Protein AF-A0A926H4G7-F1 (afdb_monomer_lite)

Foldseek 3Di:
DDDDPDPPPPPQDQAAPVLLVVLCVVLVWDKDWDDDPPGPKIKMATAQDPDFDFALDPVVPDADWDWDADPPQVSSRGITTGHRCWMWIQDPVRRTDIPRNDDDPSVVSSVVSSVVSSPDDDDPDDDDPDPDPDDDVCPVVVVVVVVVVVVVCCVVVVDPDDD

Sequence (163 aa):
MQSDYAFSSTLVTHYTFQHLWQAARESGCPVALWRLPNRTEKHLIVHFDDSLMEVEADLEELPAGFAISPFINPELAKTLFLRADAHFVLGETGAIEPDILVSNETADRFRRILDAVVTRPEIPAQPLPYPTEQPNPDAQQRYQSAVAEAVTRMKQGEFRKVV

Secondary structure (DSSP, 8-state):
-------------PPPHHHHHHHHHHHT--EEEEE-TT---EEEEE--SSSPEEE---TTTS-SEEEE--SS-GGGTTEEEEE-SEEEEE-TT-----EE---SHHHHHHHHHHHHHHHS--PPPPPPPPPPP---TTHHHHHHHHHHHHHHHHHTTS-S---

Structure (mmCIF, N/CA/C/O backbone):
data_AF-A0A926H4G7-F1
#
_entry.id   AF-A0A926H4G7-F1
#
loop_
_atom_site.group_PDB
_atom_site.id
_atom_site.type_symbol
_atom_site.label_atom_id
_atom_site.label_alt_id
_atom_site.label_comp_id
_atom_site.label_asym_id
_atom_site.label_entity_id
_atom_site.label_seq_id
_atom_site.pdbx_PDB_ins_code
_atom_site.Cartn_x
_atom_site.Cartn_y
_atom_site.Cartn_z
_atom_site.occupancy
_atom_site.B_iso_or_equiv
_atom_site.auth_seq_id
_atom_site.auth_comp_id
_atom_site.auth_asym_id
_atom_site.auth_atom_id
_atom_site.pdbx_PDB_model_num
ATOM 1 N N . MET A 1 1 ? 48.186 -18.324 -32.802 1.00 39.28 1 MET A N 1
ATOM 2 C CA . MET A 1 1 ? 46.976 -17.619 -33.264 1.00 39.28 1 MET A CA 1
ATOM 3 C C . MET A 1 1 ? 45.954 -17.764 -32.143 1.00 39.28 1 MET A C 1
ATOM 5 O O . MET A 1 1 ? 45.242 -18.755 -32.094 1.00 39.28 1 MET A O 1
ATOM 9 N N . GLN A 1 2 ? 46.058 -16.899 -31.131 1.00 34.44 2 GLN A N 1
ATOM 10 C CA . GLN A 1 2 ? 45.172 -16.894 -29.965 1.00 34.44 2 GLN A CA 1
ATOM 11 C C . GLN A 1 2 ? 43.949 -16.059 -30.330 1.00 34.44 2 GLN A C 1
ATOM 13 O O . GLN A 1 2 ? 44.089 -14.939 -30.810 1.00 34.44 2 GLN A O 1
ATOM 18 N N . SER A 1 3 ? 42.776 -16.662 -30.196 1.00 39.75 3 SER A N 1
ATOM 19 C CA . SER A 1 3 ? 41.491 -16.028 -30.455 1.00 39.75 3 SER A CA 1
ATOM 20 C C . SER A 1 3 ? 41.128 -15.158 -29.257 1.00 39.75 3 SER A C 1
ATOM 22 O O . SER A 1 3 ? 40.842 -15.682 -28.181 1.00 39.75 3 SER A O 1
ATOM 24 N N . ASP A 1 4 ? 41.156 -13.842 -29.454 1.00 40.38 4 ASP A N 1
ATOM 25 C CA . ASP A 1 4 ? 40.631 -12.860 -28.511 1.00 40.38 4 ASP A CA 1
ATOM 26 C C . ASP A 1 4 ? 39.115 -13.054 -28.373 1.00 40.38 4 ASP A C 1
ATOM 28 O O . ASP A 1 4 ? 38.328 -12.677 -29.243 1.00 40.38 4 ASP A O 1
ATOM 32 N N . TYR A 1 5 ? 38.698 -13.681 -27.274 1.00 41.84 5 TYR A N 1
ATOM 33 C CA . TYR A 1 5 ? 37.310 -13.662 -26.829 1.00 41.84 5 TYR A CA 1
ATOM 34 C C . TYR A 1 5 ? 37.018 -12.273 -26.253 1.00 41.84 5 TYR A C 1
ATOM 36 O O . TYR A 1 5 ? 37.358 -11.969 -25.110 1.00 41.84 5 TYR A O 1
ATOM 44 N N . ALA A 1 6 ? 36.391 -11.418 -27.059 1.00 39.53 6 ALA A N 1
ATOM 45 C CA . ALA A 1 6 ? 35.818 -10.168 -26.588 1.00 39.53 6 ALA A CA 1
ATOM 46 C C . ALA A 1 6 ? 34.651 -10.481 -25.637 1.00 39.53 6 ALA A C 1
ATOM 48 O O . ALA A 1 6 ? 33.588 -10.934 -26.064 1.00 39.53 6 ALA A O 1
ATOM 49 N N . PHE A 1 7 ? 34.845 -10.238 -24.340 1.00 38.50 7 PHE A N 1
ATOM 50 C CA . PHE A 1 7 ? 33.738 -10.105 -23.400 1.00 38.50 7 PHE A CA 1
ATOM 51 C C . PHE A 1 7 ? 32.895 -8.904 -23.842 1.00 38.50 7 PHE A C 1
ATOM 53 O O . PHE A 1 7 ? 33.284 -7.752 -23.656 1.00 38.50 7 PHE A O 1
ATOM 60 N N . SER A 1 8 ? 31.746 -9.176 -24.458 1.00 35.28 8 SER A N 1
ATOM 61 C CA . SER A 1 8 ? 30.707 -8.174 -24.667 1.00 35.28 8 SER A CA 1
ATOM 62 C C . SER A 1 8 ? 30.175 -7.776 -23.294 1.00 35.28 8 SER A C 1
ATOM 64 O O . SER A 1 8 ? 29.348 -8.477 -22.718 1.00 35.28 8 SER A O 1
ATOM 66 N N . SER A 1 9 ? 30.687 -6.674 -22.748 1.00 35.84 9 SER A N 1
ATOM 67 C CA . SER A 1 9 ? 30.101 -6.010 -21.588 1.00 35.84 9 SER A CA 1
ATOM 68 C C . SER A 1 9 ? 28.712 -5.516 -21.989 1.00 35.84 9 SER A C 1
ATOM 70 O O . SER A 1 9 ? 28.568 -4.466 -22.616 1.00 35.84 9 SER A O 1
ATOM 72 N N . THR A 1 10 ? 27.678 -6.303 -21.699 1.00 40.09 10 THR A N 1
ATOM 73 C CA . THR A 1 10 ? 26.313 -5.787 -21.606 1.00 40.09 10 THR A CA 1
ATOM 74 C C . THR A 1 10 ? 26.334 -4.718 -20.526 1.00 40.09 10 THR A C 1
ATOM 76 O O . THR A 1 10 ? 26.468 -5.032 -19.345 1.00 40.09 10 THR A O 1
ATOM 79 N N . LEU A 1 11 ? 26.273 -3.452 -20.940 1.00 45.88 11 LEU A N 1
ATOM 80 C CA . LEU A 1 11 ? 26.104 -2.321 -20.040 1.00 45.88 11 LEU A CA 1
ATOM 81 C C . LEU A 1 11 ? 24.794 -2.538 -19.277 1.00 45.88 11 LEU A C 1
ATOM 83 O O . LEU A 1 11 ? 23.712 -2.328 -19.820 1.00 45.88 11 LEU A O 1
ATOM 87 N N . VAL A 1 12 ? 24.889 -3.018 -18.039 1.00 54.75 12 VAL A N 1
ATOM 88 C CA . VAL A 1 12 ? 23.745 -3.077 -17.131 1.00 54.75 12 VAL A CA 1
ATOM 89 C C . VAL A 1 12 ? 23.422 -1.631 -16.774 1.00 54.75 12 VAL A C 1
ATOM 91 O O . VAL A 1 1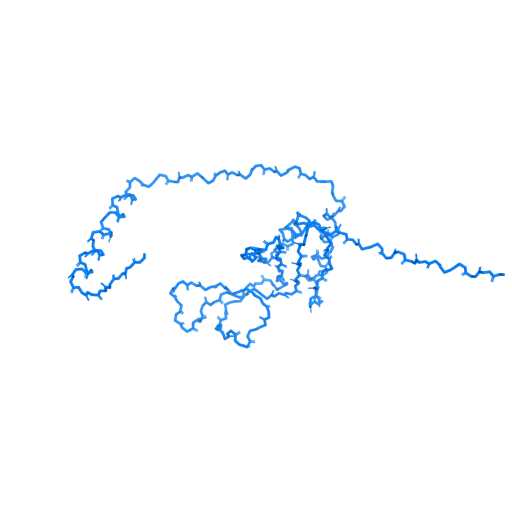2 ? 24.223 -0.947 -16.136 1.00 54.75 12 VAL A O 1
ATOM 94 N N . THR A 1 13 ? 22.285 -1.121 -17.244 1.00 63.09 13 THR A N 1
ATOM 95 C CA . THR A 1 13 ? 21.832 0.223 -16.874 1.00 63.09 13 THR A CA 1
ATOM 96 C C . THR A 1 13 ? 21.517 0.228 -15.379 1.00 63.09 13 THR A C 1
ATOM 98 O O . THR A 1 13 ? 20.618 -0.474 -14.922 1.00 63.09 13 THR A O 1
ATOM 101 N N . HIS A 1 14 ? 22.270 1.008 -14.604 1.00 73.00 14 HIS A N 1
ATOM 102 C CA . HIS A 1 14 ? 22.059 1.149 -13.165 1.00 73.00 14 HIS A CA 1
ATOM 103 C C . HIS A 1 14 ? 20.952 2.176 -12.887 1.00 73.00 14 HIS A C 1
ATOM 105 O O . HIS A 1 14 ? 21.090 3.360 -13.203 1.00 73.00 14 HIS A O 1
ATOM 111 N N . TYR A 1 15 ? 19.856 1.732 -12.271 1.00 80.88 15 TYR A N 1
ATOM 112 C CA . TYR A 1 15 ? 18.752 2.599 -11.866 1.00 80.88 15 TYR A CA 1
ATOM 113 C C . TYR A 1 15 ? 18.886 2.996 -10.393 1.00 80.88 15 TYR A C 1
ATOM 115 O O . TYR A 1 15 ? 18.983 2.148 -9.510 1.00 80.88 15 TYR A O 1
ATOM 123 N N . THR A 1 16 ? 18.842 4.297 -10.105 1.00 82.81 16 THR A N 1
ATOM 124 C CA . THR A 1 16 ? 18.781 4.793 -8.727 1.00 82.81 16 THR A CA 1
ATOM 125 C C . THR A 1 16 ? 17.339 4.802 -8.225 1.00 82.81 16 THR A C 1
ATOM 127 O O . THR A 1 16 ? 16.376 4.729 -8.995 1.00 82.81 16 THR A O 1
ATOM 130 N N . PHE A 1 17 ? 17.179 4.958 -6.911 1.00 82.06 17 PHE A N 1
ATOM 131 C CA . PHE A 1 17 ? 15.869 5.169 -6.300 1.00 82.06 17 PHE A CA 1
ATOM 132 C C . PHE A 1 17 ? 15.140 6.374 -6.905 1.00 82.06 17 PHE A C 1
ATOM 134 O O . PHE A 1 17 ? 13.953 6.295 -7.218 1.00 82.06 17 PHE A O 1
ATOM 141 N N . GLN A 1 18 ? 15.861 7.480 -7.092 1.00 84.31 18 GLN A N 1
ATOM 142 C CA . GLN A 1 18 ? 15.331 8.711 -7.659 1.00 84.31 18 GLN A CA 1
ATOM 143 C C . GLN A 1 18 ? 14.819 8.487 -9.083 1.00 84.31 18 GLN A C 1
ATOM 145 O O . GLN A 1 18 ? 13.734 8.970 -9.401 1.00 84.31 18 GLN A O 1
ATOM 150 N N . HIS A 1 19 ? 15.537 7.706 -9.901 1.00 87.56 19 HIS A N 1
ATOM 151 C CA . HIS A 1 19 ? 15.099 7.382 -11.260 1.00 87.56 19 HIS A CA 1
ATOM 152 C C . HIS A 1 19 ? 13.768 6.629 -11.259 1.00 87.56 19 HIS A C 1
ATOM 154 O O . HIS A 1 19 ? 12.833 7.035 -11.945 1.00 87.56 19 HIS A O 1
ATOM 160 N N . LEU A 1 20 ? 13.651 5.575 -10.446 1.00 86.88 20 LEU A N 1
ATOM 161 C CA . LEU A 1 20 ? 12.422 4.783 -10.359 1.00 86.88 20 LEU A CA 1
ATOM 162 C C . LEU A 1 20 ? 11.245 5.589 -9.815 1.00 86.88 20 LEU A C 1
ATOM 164 O O . LEU A 1 20 ? 10.149 5.540 -10.370 1.00 86.88 20 LEU A O 1
ATOM 168 N N . TRP A 1 21 ? 11.471 6.360 -8.751 1.00 85.88 21 TRP A N 1
ATOM 169 C CA . TRP A 1 21 ? 10.437 7.198 -8.155 1.00 85.88 21 TRP A CA 1
ATOM 170 C C . TRP A 1 21 ? 9.945 8.275 -9.126 1.00 85.88 21 TRP A C 1
ATOM 172 O O . TRP A 1 21 ? 8.741 8.502 -9.254 1.00 85.88 21 TRP A O 1
ATOM 182 N N . GLN A 1 22 ? 10.860 8.931 -9.838 1.00 87.88 22 GLN A N 1
ATOM 183 C CA . GLN A 1 22 ? 10.499 9.940 -10.826 1.00 87.88 22 GLN A CA 1
ATOM 184 C C . GLN A 1 22 ? 9.780 9.320 -12.026 1.00 87.88 22 GLN A C 1
ATOM 186 O O . GLN A 1 22 ? 8.766 9.866 -12.455 1.00 87.88 22 GLN A O 1
ATOM 191 N N . ALA A 1 23 ? 10.234 8.164 -12.517 1.00 89.88 23 ALA A N 1
ATOM 192 C CA . ALA A 1 23 ? 9.567 7.457 -13.604 1.00 89.88 23 ALA A CA 1
ATOM 193 C C . ALA A 1 23 ? 8.138 7.049 -13.227 1.00 89.88 23 ALA A C 1
ATOM 195 O O . ALA A 1 23 ? 7.207 7.304 -13.988 1.00 89.88 23 ALA A O 1
ATOM 196 N N . ALA A 1 24 ? 7.941 6.513 -12.021 1.00 87.38 24 ALA A N 1
ATOM 197 C CA . ALA A 1 24 ? 6.620 6.209 -11.481 1.00 87.38 24 ALA A CA 1
ATOM 198 C C . ALA A 1 24 ? 5.711 7.445 -11.467 1.00 87.38 24 ALA A C 1
ATOM 200 O O . ALA A 1 24 ? 4.618 7.414 -12.031 1.00 87.38 24 ALA A O 1
ATOM 201 N N . ARG A 1 25 ? 6.196 8.563 -10.915 1.00 87.44 25 ARG A N 1
ATOM 202 C CA . ARG A 1 25 ? 5.438 9.821 -10.864 1.00 87.44 25 ARG A CA 1
ATOM 203 C C . ARG A 1 25 ? 5.093 10.374 -12.246 1.00 87.44 25 ARG A C 1
ATOM 205 O O . ARG A 1 25 ? 3.963 10.803 -12.444 1.00 87.44 25 ARG A O 1
ATOM 212 N N . GLU A 1 26 ? 6.039 10.375 -13.185 1.00 91.12 26 GLU A N 1
ATOM 213 C CA . GLU A 1 26 ? 5.821 10.864 -14.557 1.00 91.12 26 GLU A CA 1
ATOM 214 C C . GLU A 1 26 ? 4.908 9.938 -15.368 1.00 91.12 26 GLU A C 1
ATOM 216 O O . GLU A 1 26 ? 4.153 10.404 -16.217 1.00 91.12 26 GLU A O 1
ATOM 221 N N . SER A 1 27 ? 4.946 8.634 -15.092 1.00 89.50 27 SER A N 1
ATOM 222 C CA . SER A 1 27 ? 4.087 7.645 -15.749 1.00 89.50 27 SER A CA 1
ATOM 223 C C . SER A 1 27 ? 2.643 7.640 -15.240 1.00 89.50 27 SER A C 1
ATOM 225 O O . SER A 1 27 ? 1.787 7.046 -15.894 1.00 89.50 27 SER A O 1
ATOM 227 N N . GLY A 1 28 ? 2.381 8.258 -14.081 1.00 89.81 28 GLY A N 1
ATOM 228 C CA . GLY A 1 28 ? 1.079 8.234 -13.410 1.00 89.81 28 GLY A CA 1
ATOM 229 C C . GLY A 1 28 ? 0.683 6.864 -12.849 1.00 89.81 28 GLY A C 1
ATOM 230 O O . GLY A 1 28 ? -0.463 6.693 -12.445 1.00 89.81 28 GLY A O 1
ATOM 231 N N . CYS A 1 29 ? 1.600 5.892 -12.828 1.00 90.19 29 CYS A N 1
ATOM 232 C CA . CYS A 1 29 ? 1.299 4.533 -12.386 1.00 90.19 29 CYS A CA 1
ATOM 233 C C . CYS A 1 29 ? 1.187 4.457 -10.852 1.00 90.19 29 CYS A C 1
ATOM 235 O O . CYS A 1 29 ? 1.991 5.084 -10.149 1.00 90.19 29 CYS A O 1
ATOM 237 N N . PRO A 1 30 ? 0.249 3.659 -10.307 1.00 92.38 30 PRO A N 1
ATOM 238 C CA . PRO A 1 30 ? 0.226 3.358 -8.883 1.00 92.38 30 PRO A CA 1
ATOM 239 C C . PRO A 1 30 ? 1.504 2.632 -8.457 1.00 92.38 30 PRO A C 1
ATOM 241 O O . PRO A 1 30 ? 1.952 1.689 -9.114 1.00 92.38 30 PRO A O 1
ATOM 244 N N . VAL A 1 31 ? 2.075 3.054 -7.326 1.00 92.19 31 VAL A N 1
ATOM 245 C CA . VAL A 1 31 ? 3.295 2.458 -6.773 1.00 92.19 31 VAL A CA 1
ATOM 246 C C . VAL A 1 31 ? 3.210 2.250 -5.272 1.00 92.19 31 VAL A C 1
ATOM 248 O O . VAL A 1 31 ? 2.633 3.063 -4.550 1.00 92.19 31 VAL A O 1
ATOM 251 N N . ALA A 1 32 ? 3.858 1.187 -4.802 1.00 93.00 32 ALA A N 1
ATOM 252 C CA . ALA A 1 32 ? 4.122 0.971 -3.386 1.00 93.00 32 ALA A CA 1
ATOM 253 C C . ALA A 1 32 ? 5.631 0.880 -3.150 1.00 93.00 32 ALA A C 1
ATOM 255 O O . ALA A 1 32 ? 6.352 0.224 -3.901 1.00 93.00 32 ALA A O 1
ATOM 256 N N . LEU A 1 33 ? 6.095 1.547 -2.093 1.00 92.06 33 LEU A N 1
ATOM 257 C CA . LEU A 1 33 ? 7.490 1.579 -1.665 1.00 92.06 33 LEU A CA 1
ATOM 258 C C . LEU A 1 33 ? 7.566 1.201 -0.192 1.00 92.06 33 LEU A C 1
ATOM 260 O O . LEU A 1 33 ? 6.903 1.816 0.644 1.00 92.06 33 LEU A O 1
ATOM 264 N N . TRP A 1 34 ? 8.413 0.234 0.139 1.00 93.06 34 TRP A N 1
ATOM 265 C CA . TRP A 1 34 ? 8.614 -0.178 1.522 1.00 93.06 34 TRP A CA 1
ATOM 266 C C . TRP A 1 34 ? 10.044 -0.645 1.784 1.00 93.06 34 TRP A C 1
ATOM 268 O O . TRP A 1 34 ? 10.857 -0.835 0.881 1.00 93.06 34 TRP A O 1
ATOM 278 N N . ARG A 1 35 ? 10.351 -0.820 3.067 1.00 92.81 35 ARG A N 1
ATOM 279 C CA . ARG A 1 35 ? 11.594 -1.398 3.574 1.00 92.81 35 ARG A CA 1
ATOM 280 C C . ARG A 1 35 ? 11.233 -2.315 4.727 1.00 92.81 35 ARG A C 1
ATOM 282 O O . ARG A 1 35 ? 10.439 -1.932 5.586 1.00 92.81 35 ARG A O 1
ATOM 289 N N . LEU A 1 36 ? 11.814 -3.507 4.756 1.00 91.06 36 LEU A N 1
ATOM 290 C CA . LEU A 1 36 ? 11.590 -4.428 5.864 1.00 91.06 36 LEU A CA 1
ATOM 291 C C . LEU A 1 36 ? 12.306 -3.939 7.140 1.00 91.06 36 LEU A C 1
ATOM 293 O O . LEU A 1 36 ? 13.342 -3.267 7.059 1.00 91.06 36 LEU A O 1
ATOM 297 N N . PRO A 1 37 ? 11.792 -4.267 8.338 1.00 93.56 37 PRO A N 1
ATOM 298 C CA . PRO A 1 37 ? 12.487 -3.970 9.585 1.00 93.56 37 PRO A CA 1
ATOM 299 C C . PRO A 1 37 ? 13.918 -4.521 9.570 1.00 93.56 37 PRO A C 1
ATOM 301 O O . PRO A 1 37 ? 14.151 -5.644 9.131 1.00 93.56 37 PRO A O 1
ATOM 304 N N . ASN A 1 38 ? 14.877 -3.731 10.059 1.00 92.00 38 ASN A N 1
ATOM 305 C CA . ASN A 1 38 ? 16.303 -4.091 10.129 1.00 92.00 38 ASN A CA 1
ATOM 306 C C . ASN A 1 38 ? 16.972 -4.430 8.780 1.00 92.00 38 ASN A C 1
ATOM 308 O O . ASN A 1 38 ? 18.046 -5.025 8.763 1.00 92.00 38 ASN A O 1
ATOM 312 N N . ARG A 1 39 ? 16.363 -4.041 7.657 1.00 90.31 39 ARG A N 1
ATOM 313 C CA . ARG A 1 39 ? 16.911 -4.192 6.302 1.00 90.31 39 ARG A CA 1
ATOM 314 C C . ARG A 1 39 ? 17.260 -2.837 5.708 1.00 90.31 39 ARG A C 1
ATOM 316 O O . ARG A 1 39 ? 16.605 -1.850 6.041 1.00 90.31 39 ARG A O 1
ATOM 323 N N . THR A 1 40 ? 18.292 -2.751 4.877 1.00 87.62 40 THR A N 1
ATOM 324 C CA . THR A 1 40 ? 18.661 -1.501 4.177 1.00 87.62 40 THR A CA 1
ATOM 325 C C . THR A 1 40 ? 18.037 -1.436 2.787 1.00 87.62 40 THR A C 1
ATOM 327 O O . THR A 1 40 ? 17.841 -0.341 2.245 1.00 87.62 40 THR A O 1
ATOM 330 N N . GLU A 1 41 ? 17.657 -2.601 2.262 1.00 88.12 41 GLU A N 1
ATOM 331 C CA . GLU A 1 41 ? 17.053 -2.794 0.958 1.00 88.12 41 GLU A CA 1
ATOM 332 C C . GLU A 1 41 ? 15.671 -2.141 0.888 1.00 88.12 41 GLU A C 1
ATOM 334 O O . GLU A 1 41 ? 14.829 -2.307 1.776 1.00 88.12 41 GLU A O 1
ATOM 339 N N . LYS A 1 42 ? 15.425 -1.387 -0.184 1.00 89.06 42 LYS A N 1
ATOM 340 C CA . LYS A 1 42 ? 14.114 -0.785 -0.456 1.00 89.06 42 LYS A CA 1
ATOM 341 C C . LYS A 1 42 ? 13.447 -1.550 -1.584 1.00 89.06 42 LYS A C 1
ATOM 343 O O . LYS A 1 42 ? 14.096 -1.873 -2.571 1.00 89.06 42 LYS A O 1
ATOM 348 N N . HIS A 1 43 ? 12.158 -1.801 -1.449 1.00 90.88 43 HIS A N 1
ATOM 349 C CA . HIS A 1 43 ? 11.359 -2.471 -2.461 1.00 90.88 43 HIS A CA 1
ATOM 350 C C . HIS A 1 43 ? 10.397 -1.472 -3.080 1.00 90.88 43 HIS A C 1
ATOM 352 O O . HIS A 1 43 ? 9.735 -0.736 -2.351 1.00 90.88 43 HIS A O 1
ATOM 358 N N . LEU A 1 44 ? 10.308 -1.467 -4.403 1.00 91.62 44 LEU A N 1
ATOM 359 C CA . LEU A 1 44 ? 9.334 -0.687 -5.148 1.00 91.62 44 LEU A CA 1
ATOM 360 C C . LEU A 1 44 ? 8.594 -1.619 -6.097 1.00 91.62 44 LEU A C 1
ATOM 362 O O . LEU A 1 44 ? 9.231 -2.382 -6.820 1.00 91.62 44 LEU A O 1
ATOM 366 N N . ILE A 1 45 ? 7.266 -1.549 -6.103 1.00 92.88 45 ILE A N 1
ATOM 367 C CA . ILE A 1 45 ? 6.447 -2.203 -7.126 1.00 92.88 45 ILE A CA 1
ATOM 368 C C . ILE A 1 45 ? 5.638 -1.175 -7.899 1.00 92.88 45 ILE A C 1
ATOM 370 O O . ILE A 1 45 ? 5.270 -0.129 -7.354 1.00 92.88 45 ILE A O 1
ATOM 374 N N . VAL A 1 46 ? 5.365 -1.497 -9.159 1.00 92.31 46 VAL A N 1
ATOM 375 C CA . VAL A 1 46 ? 4.542 -0.686 -10.056 1.00 92.31 46 VAL A CA 1
ATOM 376 C C . VAL A 1 46 ? 3.395 -1.535 -10.573 1.00 92.31 46 VAL A C 1
ATOM 378 O O . VAL A 1 46 ? 3.601 -2.683 -10.961 1.00 92.31 46 VAL A O 1
ATOM 381 N N . HIS A 1 47 ? 2.205 -0.949 -10.571 1.00 93.38 47 HIS A N 1
ATOM 382 C CA . HIS A 1 47 ? 1.016 -1.508 -11.191 1.00 93.38 47 HIS A CA 1
ATOM 383 C C . HIS A 1 47 ? 0.774 -0.816 -12.533 1.00 93.38 47 HIS A C 1
ATOM 385 O O . HIS A 1 47 ? 0.861 0.410 -12.615 1.00 93.38 47 HIS A O 1
ATOM 391 N N . PHE A 1 48 ? 0.503 -1.589 -13.581 1.00 91.44 48 PHE A N 1
ATOM 392 C CA . PHE A 1 48 ? 0.406 -1.087 -14.953 1.00 91.44 48 PHE A CA 1
ATOM 393 C C . PHE A 1 48 ? -1.024 -1.004 -15.501 1.00 91.44 48 PHE A C 1
ATOM 395 O O . PHE A 1 48 ? -1.186 -0.564 -16.642 1.00 91.44 48 PHE A O 1
ATOM 402 N N . ASP A 1 49 ? -2.046 -1.372 -14.721 1.00 86.38 49 ASP A N 1
ATOM 403 C CA . ASP A 1 49 ? -3.437 -1.124 -15.112 1.00 86.38 49 ASP A CA 1
ATOM 404 C C . ASP A 1 49 ? -3.860 0.311 -14.737 1.00 86.38 49 ASP A C 1
ATOM 406 O O . ASP A 1 49 ? -3.321 0.933 -13.816 1.00 86.38 49 ASP A O 1
ATOM 410 N N . ASP A 1 50 ? -4.844 0.846 -15.462 1.00 73.44 50 ASP A N 1
ATOM 411 C CA . ASP A 1 50 ? -5.268 2.252 -15.359 1.00 73.44 50 ASP A CA 1
ATOM 412 C C . ASP A 1 50 ? -6.013 2.589 -14.052 1.00 73.44 50 ASP A C 1
ATOM 414 O O . ASP A 1 50 ? -6.242 3.760 -13.741 1.00 73.44 50 ASP A O 1
ATOM 418 N N . SER A 1 51 ? -6.400 1.581 -13.266 1.00 78.75 51 SER A N 1
ATOM 419 C CA . SER A 1 51 ? -7.122 1.766 -12.008 1.00 78.75 51 SER A CA 1
ATOM 420 C C . SER A 1 51 ? -6.794 0.677 -10.998 1.00 78.75 51 SER A C 1
ATOM 422 O O . SER A 1 51 ? -6.815 -0.506 -11.334 1.00 78.75 51 SER A O 1
ATOM 424 N N . LEU A 1 52 ? -6.608 1.073 -9.737 1.00 83.12 52 LEU A N 1
ATOM 425 C CA . LEU A 1 52 ? -6.615 0.126 -8.625 1.00 83.12 52 LEU A CA 1
ATOM 426 C C . LEU A 1 52 ? -8.011 -0.483 -8.496 1.00 83.12 52 LEU A C 1
ATOM 428 O O . LEU A 1 52 ? -9.009 0.239 -8.474 1.00 83.12 52 LEU A O 1
ATOM 432 N N . MET A 1 53 ? -8.069 -1.806 -8.396 1.00 81.69 53 MET A N 1
ATOM 433 C CA . MET A 1 53 ? -9.320 -2.522 -8.186 1.00 81.69 53 MET A CA 1
ATOM 434 C C . MET A 1 53 ? -9.574 -2.695 -6.688 1.00 81.69 53 MET A C 1
ATOM 436 O O . MET A 1 53 ? -8.662 -3.040 -5.929 1.00 81.69 53 MET A O 1
ATOM 440 N N . GLU A 1 54 ? -10.819 -2.457 -6.271 1.00 87.44 54 GLU A N 1
ATOM 441 C CA . GLU A 1 54 ? -11.320 -3.006 -5.014 1.00 87.44 54 GLU A CA 1
ATOM 442 C C . GLU A 1 54 ? -11.570 -4.499 -5.219 1.00 87.44 54 GLU A C 1
ATOM 444 O O . GLU A 1 54 ? -12.248 -4.903 -6.165 1.00 87.44 54 GLU A O 1
ATOM 449 N N . VAL A 1 55 ? -10.987 -5.310 -4.347 1.00 85.31 55 VAL A N 1
ATOM 450 C CA . VAL A 1 55 ? -11.109 -6.762 -4.354 1.00 85.31 55 VAL A CA 1
ATOM 451 C C . VAL A 1 55 ? -11.615 -7.234 -2.999 1.00 85.31 55 VAL A C 1
ATOM 453 O O . VAL A 1 55 ? -11.288 -6.657 -1.956 1.00 85.31 55 VAL A O 1
ATOM 456 N N . GLU A 1 56 ? -12.376 -8.323 -3.021 1.00 86.88 56 GLU A N 1
ATOM 457 C CA . GLU A 1 56 ? -12.512 -9.182 -1.854 1.00 86.88 56 GLU A CA 1
ATOM 458 C C . GLU A 1 56 ? -11.179 -9.910 -1.691 1.00 86.88 56 GLU A C 1
ATOM 460 O O . GLU A 1 56 ? -10.790 -10.722 -2.533 1.00 86.88 56 GLU A O 1
ATOM 465 N N . ALA A 1 57 ? -10.405 -9.503 -0.687 1.00 82.19 57 ALA A N 1
ATOM 466 C CA . ALA A 1 57 ? -9.033 -9.964 -0.566 1.00 82.19 57 ALA A CA 1
ATOM 467 C C . ALA A 1 57 ? -8.972 -11.357 0.065 1.00 82.19 57 ALA A C 1
ATOM 469 O O . ALA A 1 57 ? -8.833 -11.489 1.281 1.00 82.19 57 ALA A O 1
ATOM 470 N N . ASP A 1 58 ? -9.003 -12.383 -0.781 1.00 87.38 58 ASP A N 1
ATOM 471 C CA . ASP A 1 58 ? -8.486 -13.700 -0.429 1.00 87.38 58 ASP A CA 1
ATOM 472 C C . ASP A 1 58 ? -6.955 -13.688 -0.555 1.00 87.38 58 ASP A C 1
ATOM 474 O O . ASP A 1 58 ? -6.390 -13.735 -1.647 1.00 87.38 58 ASP A O 1
ATOM 478 N N . LEU A 1 59 ? -6.267 -13.558 0.581 1.00 82.19 59 LEU A N 1
ATOM 479 C CA . LEU A 1 59 ? -4.810 -13.403 0.621 1.00 82.19 59 LEU A CA 1
ATOM 480 C C . LEU A 1 59 ? -4.046 -14.630 0.098 1.00 82.19 59 LEU A C 1
ATOM 482 O O . LEU A 1 59 ? -2.860 -14.492 -0.199 1.00 82.19 59 LEU A O 1
ATOM 486 N N . GLU A 1 60 ? -4.683 -15.801 0.012 1.00 85.94 60 GLU A N 1
ATOM 487 C CA . GLU A 1 60 ? -4.052 -17.021 -0.507 1.00 85.94 60 GLU A CA 1
ATOM 488 C C . GLU A 1 60 ? -4.113 -17.092 -2.040 1.00 85.94 60 GLU A C 1
ATOM 490 O O . GLU A 1 60 ? -3.179 -17.588 -2.669 1.00 85.94 60 GLU A O 1
ATOM 495 N N . GLU A 1 61 ? -5.173 -16.545 -2.638 1.00 88.75 61 GLU A N 1
ATOM 496 C CA . GLU A 1 61 ? -5.417 -16.563 -4.087 1.00 88.75 61 GLU A CA 1
ATOM 497 C C . GLU A 1 61 ? -4.917 -15.293 -4.798 1.00 88.75 61 GLU A C 1
ATOM 499 O O . GLU A 1 61 ? -4.751 -15.268 -6.023 1.00 88.75 61 GLU A O 1
ATOM 504 N N . LEU A 1 62 ? -4.666 -14.211 -4.051 1.00 89.12 62 LEU A N 1
ATOM 505 C CA . LEU A 1 62 ? -4.153 -12.973 -4.627 1.00 89.12 62 LEU A CA 1
ATOM 506 C C . LEU A 1 62 ? -2.717 -13.144 -5.161 1.00 89.12 62 LEU A C 1
ATOM 508 O O . LEU A 1 62 ? -1.862 -13.746 -4.507 1.00 89.12 62 LEU A O 1
ATOM 512 N N . PRO A 1 63 ? -2.400 -12.552 -6.330 1.00 89.88 63 PRO A N 1
ATOM 513 C CA . PRO A 1 63 ? -1.035 -12.545 -6.842 1.00 89.88 63 PRO A CA 1
ATOM 514 C C . PRO A 1 63 ? -0.115 -11.699 -5.947 1.00 89.88 63 PRO A C 1
ATOM 516 O O . PRO A 1 63 ? -0.554 -10.998 -5.037 1.00 89.88 63 PRO A O 1
ATOM 519 N N . ALA A 1 64 ? 1.189 -11.704 -6.231 1.00 90.50 64 ALA A N 1
ATOM 520 C CA . ALA A 1 64 ? 2.128 -10.834 -5.527 1.00 90.50 64 ALA A CA 1
ATOM 521 C C . ALA A 1 64 ? 1.745 -9.347 -5.690 1.00 90.50 64 ALA A C 1
ATOM 523 O O . ALA A 1 64 ? 1.497 -8.863 -6.800 1.00 90.50 64 ALA A O 1
ATOM 524 N N . GLY A 1 65 ? 1.710 -8.609 -4.580 1.00 91.88 65 GLY A N 1
ATOM 525 C CA . GLY A 1 65 ? 1.308 -7.206 -4.583 1.00 91.88 65 GLY A CA 1
ATOM 526 C C . GLY A 1 65 ? 1.188 -6.598 -3.191 1.00 91.88 65 GLY A C 1
ATOM 527 O O . GLY A 1 65 ? 1.731 -7.113 -2.213 1.00 91.88 65 GLY A O 1
ATOM 528 N N . PHE A 1 66 ? 0.481 -5.474 -3.116 1.00 93.12 66 PHE A N 1
ATOM 529 C CA . PHE A 1 66 ? 0.254 -4.713 -1.893 1.00 93.12 66 PHE A CA 1
ATOM 530 C C . PHE A 1 66 ? -1.245 -4.493 -1.681 1.00 93.12 66 PHE A C 1
ATOM 532 O O . PHE A 1 66 ? -1.921 -3.937 -2.545 1.00 93.12 66 PHE A O 1
ATOM 539 N N . ALA A 1 67 ? -1.761 -4.913 -0.527 1.00 92.62 67 ALA A N 1
ATOM 540 C CA . ALA A 1 67 ? -3.160 -4.746 -0.148 1.00 92.62 67 ALA A CA 1
ATOM 541 C C . ALA A 1 67 ? -3.325 -3.568 0.823 1.00 92.62 67 ALA A C 1
ATOM 543 O O . ALA A 1 67 ? -2.553 -3.413 1.772 1.00 92.62 67 ALA A O 1
ATOM 544 N N . ILE A 1 68 ? -4.342 -2.741 0.595 1.00 92.44 68 ILE A N 1
ATOM 545 C CA . ILE A 1 68 ? -4.677 -1.576 1.413 1.00 92.44 68 ILE A CA 1
ATOM 546 C C . ILE A 1 68 ? -6.154 -1.686 1.781 1.00 92.44 68 ILE A C 1
ATOM 548 O O . ILE A 1 68 ? -7.030 -1.532 0.935 1.00 92.44 68 ILE A O 1
ATOM 552 N N . SER A 1 69 ? -6.432 -1.951 3.055 1.00 92.69 69 SER A N 1
ATOM 553 C CA . SER A 1 69 ? -7.793 -2.124 3.567 1.00 92.69 69 SER A CA 1
ATOM 554 C C . SER A 1 69 ? -8.130 -1.037 4.590 1.00 92.69 69 SER A C 1
ATOM 556 O O . SER A 1 69 ? -7.283 -0.712 5.429 1.00 92.69 69 SER A O 1
ATOM 558 N N . PRO A 1 70 ? -9.365 -0.499 4.592 1.00 92.38 70 PRO A N 1
ATOM 559 C CA . PRO A 1 70 ? -9.830 0.333 5.690 1.00 92.38 70 PRO A CA 1
ATOM 560 C C . PRO A 1 70 ? -9.891 -0.474 6.993 1.00 92.38 70 PRO A C 1
ATOM 562 O O . PRO A 1 70 ? -9.995 -1.701 6.985 1.00 92.38 70 PRO A O 1
ATOM 565 N N . PHE A 1 71 ? -9.847 0.233 8.126 1.00 92.00 71 PHE A N 1
ATOM 566 C CA . PHE A 1 71 ? -9.886 -0.393 9.452 1.00 92.00 71 PHE A CA 1
ATOM 567 C C . PHE A 1 71 ? -11.196 -1.157 9.697 1.00 92.00 71 PHE A C 1
ATOM 569 O O . PHE A 1 71 ? -11.188 -2.249 10.257 1.00 92.00 71 PHE A O 1
ATOM 576 N N . ILE A 1 72 ? -12.323 -0.595 9.247 1.00 93.19 72 ILE A N 1
ATOM 577 C CA . ILE A 1 72 ? -13.628 -1.260 9.267 1.00 93.19 72 ILE A CA 1
ATOM 578 C C . ILE A 1 72 ? -13.873 -1.842 7.875 1.00 93.19 72 ILE A C 1
ATOM 580 O O . ILE A 1 72 ? -14.360 -1.144 6.986 1.00 93.19 72 ILE A O 1
ATOM 584 N N . ASN A 1 73 ? -13.514 -3.111 7.692 1.00 91.44 73 ASN A N 1
ATOM 585 C CA . ASN A 1 73 ? -13.703 -3.841 6.441 1.00 91.44 73 ASN A CA 1
ATOM 586 C C . ASN A 1 73 ? -14.117 -5.293 6.730 1.00 91.44 73 ASN A C 1
ATOM 588 O O . ASN A 1 73 ? -13.255 -6.175 6.768 1.00 91.44 73 ASN A O 1
ATOM 592 N N . PRO A 1 74 ? -15.404 -5.551 7.029 1.00 87.94 74 PRO A N 1
ATOM 593 C CA . PRO A 1 74 ? -15.862 -6.920 7.228 1.00 87.94 74 PRO A CA 1
ATOM 594 C C . PRO A 1 74 ? -15.557 -7.744 5.972 1.00 87.94 74 PRO A C 1
ATOM 596 O O . PRO A 1 74 ? -15.747 -7.259 4.858 1.00 87.94 74 PRO A O 1
ATOM 599 N N . GLU A 1 75 ? -15.039 -8.957 6.173 1.00 86.06 75 GLU A N 1
ATOM 600 C CA . GLU A 1 75 ? -14.723 -9.916 5.097 1.00 86.06 75 GLU A CA 1
ATOM 601 C C . GLU A 1 75 ? -13.697 -9.405 4.067 1.00 86.06 75 GLU A C 1
ATOM 603 O O . GLU A 1 75 ? -13.557 -9.967 2.992 1.00 86.06 75 GLU A O 1
ATOM 608 N N . LEU A 1 76 ? -12.951 -8.338 4.387 1.00 86.19 76 LEU A N 1
ATOM 609 C CA . LEU A 1 76 ? -11.966 -7.724 3.488 1.00 86.19 76 LEU A CA 1
ATOM 610 C C . LEU A 1 76 ? -12.532 -7.293 2.117 1.00 86.19 76 LEU A C 1
ATOM 612 O O . LEU A 1 76 ? -11.762 -7.078 1.179 1.00 86.19 76 LEU A O 1
ATOM 616 N N . ALA A 1 77 ? -13.848 -7.084 2.015 1.00 86.81 77 ALA A N 1
ATOM 617 C CA . ALA A 1 77 ? -14.560 -6.831 0.759 1.00 86.81 77 ALA A CA 1
ATOM 618 C C . ALA A 1 77 ? -14.192 -5.506 0.064 1.00 86.81 77 ALA A C 1
ATOM 620 O O . ALA A 1 77 ? -14.413 -5.346 -1.132 1.00 86.81 77 ALA A O 1
ATOM 621 N N . LYS A 1 78 ? -13.662 -4.530 0.811 1.00 89.25 78 LYS A N 1
ATOM 622 C CA . LYS A 1 78 ? -13.276 -3.197 0.309 1.00 89.25 78 LYS A CA 1
ATOM 623 C C . LYS A 1 78 ? -11.769 -2.979 0.353 1.00 89.25 78 LYS A C 1
ATOM 625 O O . LYS A 1 78 ? -11.292 -1.974 0.883 1.00 89.25 78 LYS A O 1
ATOM 630 N N . THR A 1 79 ? -11.009 -3.963 -0.114 1.00 93.62 79 THR A N 1
ATOM 631 C CA . THR A 1 79 ? -9.546 -3.893 -0.117 1.00 93.62 79 THR A CA 1
ATOM 632 C C . THR A 1 79 ? -9.061 -3.391 -1.465 1.00 93.62 79 THR A C 1
ATOM 634 O O . THR A 1 79 ? -9.333 -4.002 -2.489 1.00 93.62 79 THR A O 1
ATOM 637 N N . LEU A 1 80 ? -8.311 -2.293 -1.484 1.00 93.31 80 LEU A N 1
ATOM 638 C CA . LEU A 1 80 ? -7.590 -1.877 -2.683 1.00 93.31 80 LEU A CA 1
ATOM 639 C C . LEU A 1 80 ? -6.361 -2.762 -2.851 1.00 93.31 80 LEU A C 1
ATOM 641 O O . LEU A 1 80 ? -5.600 -2.951 -1.899 1.00 93.31 80 LEU A O 1
ATOM 645 N N . PHE A 1 81 ? -6.143 -3.270 -4.058 1.00 93.12 81 PHE A N 1
ATOM 646 C CA . PHE A 1 81 ? -5.007 -4.136 -4.342 1.00 93.12 81 PHE A CA 1
ATOM 647 C C . PHE A 1 81 ? -4.135 -3.586 -5.471 1.00 93.12 81 PHE A C 1
ATOM 649 O O . PHE A 1 81 ? -4.618 -3.237 -6.547 1.00 93.12 81 PHE A O 1
ATOM 656 N N . LEU A 1 82 ? -2.829 -3.517 -5.210 1.00 93.50 82 LEU A N 1
ATOM 657 C CA . LEU A 1 82 ? -1.803 -3.058 -6.138 1.00 93.50 82 LEU A CA 1
ATOM 658 C C . LEU A 1 82 ? -0.946 -4.256 -6.555 1.00 93.50 82 LEU A C 1
ATOM 660 O O . LEU A 1 82 ? -0.108 -4.722 -5.782 1.00 93.50 82 LEU A O 1
ATOM 664 N N . ARG A 1 83 ? -1.162 -4.758 -7.775 1.00 93.06 83 ARG A N 1
ATOM 665 C CA . ARG A 1 83 ? -0.420 -5.904 -8.325 1.00 93.06 83 ARG A CA 1
ATOM 666 C C . ARG A 1 83 ? 1.021 -5.507 -8.648 1.00 93.06 83 ARG A C 1
ATOM 668 O O . ARG A 1 83 ? 1.260 -4.420 -9.171 1.00 93.06 83 ARG A O 1
ATOM 675 N N . ALA A 1 84 ? 1.973 -6.388 -8.358 1.00 92.75 84 ALA A N 1
ATOM 676 C CA . ALA A 1 84 ? 3.382 -6.167 -8.662 1.00 92.75 84 ALA A CA 1
ATOM 677 C C . ALA A 1 84 ? 3.697 -6.490 -10.134 1.00 92.75 84 ALA A C 1
ATOM 679 O O . ALA A 1 84 ? 4.354 -7.481 -10.416 1.00 92.75 84 ALA A O 1
ATOM 680 N N . ASP A 1 85 ? 3.242 -5.672 -11.086 1.00 93.00 85 ASP A N 1
ATOM 681 C CA . ASP A 1 85 ? 3.547 -5.885 -12.516 1.00 93.00 85 ASP A CA 1
ATOM 682 C C . ASP A 1 85 ? 5.028 -5.646 -12.845 1.00 93.00 85 ASP A C 1
ATOM 684 O O . ASP A 1 85 ? 5.574 -6.218 -13.791 1.00 93.00 85 ASP A O 1
ATOM 688 N N . ALA A 1 86 ? 5.689 -4.823 -12.032 1.00 90.56 86 ALA A N 1
ATOM 689 C CA . ALA A 1 86 ? 7.137 -4.737 -11.955 1.00 90.56 86 ALA A CA 1
ATOM 690 C C . ALA A 1 86 ? 7.590 -4.690 -10.494 1.00 90.56 86 ALA A C 1
ATOM 692 O O . ALA A 1 86 ? 6.953 -4.020 -9.675 1.00 90.56 86 ALA A O 1
ATOM 693 N N . HIS A 1 87 ? 8.710 -5.344 -10.176 1.00 91.19 87 HIS A N 1
ATOM 694 C CA . HIS A 1 87 ? 9.337 -5.321 -8.854 1.00 91.19 87 HIS A CA 1
ATOM 695 C C . HIS A 1 87 ? 10.810 -4.922 -8.937 1.00 91.19 87 HIS A C 1
ATOM 697 O O . HIS A 1 87 ? 11.590 -5.448 -9.727 1.00 91.19 87 HIS A O 1
ATOM 703 N N . PHE A 1 88 ? 11.191 -3.971 -8.090 1.00 88.50 88 PHE A N 1
ATOM 704 C CA . PHE A 1 88 ? 12.536 -3.424 -7.997 1.00 88.50 88 PHE A CA 1
ATOM 705 C C . PHE A 1 88 ? 13.036 -3.551 -6.561 1.00 88.50 88 PHE A C 1
ATOM 707 O O . PHE A 1 88 ? 12.362 -3.122 -5.619 1.00 88.50 88 PHE A O 1
ATOM 714 N N . VAL A 1 89 ? 14.243 -4.091 -6.393 1.00 87.44 89 VAL A N 1
ATOM 715 C CA . VAL A 1 89 ? 14.922 -4.186 -5.095 1.00 87.44 89 VAL A CA 1
ATOM 716 C C . VAL A 1 89 ? 16.195 -3.356 -5.135 1.00 87.44 89 VAL A C 1
ATOM 718 O O . VAL A 1 89 ? 17.107 -3.623 -5.908 1.00 87.44 89 VAL A O 1
ATOM 721 N N . LEU A 1 90 ? 16.251 -2.335 -4.288 1.00 84.75 90 LEU A N 1
ATOM 722 C CA . LEU A 1 90 ? 17.351 -1.387 -4.212 1.00 84.75 90 LEU A CA 1
ATOM 723 C C . LEU A 1 90 ? 18.250 -1.716 -3.029 1.00 84.75 90 LEU A C 1
ATOM 725 O O . LEU A 1 90 ? 17.915 -1.381 -1.890 1.00 84.75 90 LEU A O 1
ATOM 729 N N . GLY A 1 91 ? 19.388 -2.347 -3.316 1.00 78.00 91 GLY A N 1
ATOM 730 C CA . GLY A 1 91 ? 20.492 -2.523 -2.372 1.00 78.00 91 GLY A CA 1
ATOM 731 C C . GLY A 1 91 ? 21.442 -1.319 -2.326 1.00 78.00 91 GLY A C 1
ATOM 732 O O . GLY A 1 91 ? 21.237 -0.308 -3.000 1.00 78.00 91 GLY A O 1
ATOM 733 N N . GLU A 1 92 ? 22.518 -1.436 -1.546 1.00 64.38 92 GLU A N 1
ATOM 734 C CA . GLU A 1 92 ? 23.512 -0.364 -1.348 1.00 64.38 92 GLU A CA 1
ATOM 735 C C . GLU A 1 92 ? 24.271 0.025 -2.626 1.00 64.38 92 GLU A C 1
ATOM 737 O O . GLU A 1 92 ? 24.727 1.158 -2.753 1.00 64.38 92 GLU A O 1
ATOM 742 N N . THR A 1 93 ? 24.372 -0.883 -3.596 1.00 60.62 93 THR A N 1
ATOM 743 C CA . THR A 1 93 ? 25.120 -0.680 -4.846 1.00 60.62 93 THR A CA 1
ATOM 744 C C . THR A 1 93 ? 24.272 -0.128 -5.997 1.00 60.62 93 THR A C 1
ATOM 746 O O . THR A 1 93 ? 24.803 0.082 -7.085 1.00 60.62 93 THR A O 1
ATOM 749 N N . GLY A 1 94 ? 22.969 0.115 -5.790 1.00 56.69 94 GLY A N 1
ATOM 750 C CA . GLY A 1 94 ? 22.084 0.733 -6.793 1.00 56.69 94 GLY A CA 1
ATOM 751 C C . GLY A 1 94 ? 21.910 -0.062 -8.097 1.00 56.69 94 GLY A C 1
ATOM 752 O O . GLY A 1 94 ? 21.392 0.469 -9.074 1.00 56.69 94 GLY A O 1
ATOM 753 N N . ALA A 1 95 ? 22.365 -1.315 -8.150 1.00 53.47 95 ALA A N 1
ATOM 754 C CA . ALA A 1 95 ? 22.126 -2.205 -9.277 1.00 53.47 95 ALA A CA 1
ATOM 755 C C . ALA A 1 95 ? 20.766 -2.879 -9.092 1.00 53.47 95 ALA A C 1
ATOM 757 O O . ALA A 1 95 ? 20.535 -3.539 -8.080 1.00 53.47 95 ALA A O 1
ATOM 758 N N . ILE A 1 96 ? 19.874 -2.689 -10.059 1.00 62.22 96 ILE A N 1
ATOM 759 C CA . ILE A 1 96 ? 18.557 -3.314 -10.079 1.00 62.22 96 ILE A CA 1
ATOM 760 C C . ILE A 1 96 ? 18.397 -3.924 -11.459 1.00 62.22 96 ILE A C 1
ATOM 762 O O . ILE A 1 96 ? 18.411 -3.192 -12.449 1.00 62.22 96 ILE A O 1
ATOM 766 N N . GLU A 1 97 ? 18.221 -5.237 -11.531 1.00 57.84 97 GLU A N 1
ATOM 767 C CA . GLU A 1 97 ? 17.549 -5.801 -12.693 1.00 57.84 97 GLU A CA 1
ATOM 768 C C . GLU A 1 97 ? 16.044 -5.614 -12.470 1.00 57.84 97 GLU A C 1
ATOM 770 O O . GLU A 1 97 ? 15.523 -6.063 -11.446 1.00 57.84 97 GLU A O 1
ATOM 775 N N . PRO A 1 98 ? 15.350 -4.871 -13.347 1.00 64.94 98 PRO A N 1
ATOM 776 C CA . PRO A 1 98 ? 13.910 -4.728 -13.249 1.00 64.94 98 PRO A CA 1
ATOM 777 C C . PRO A 1 98 ? 13.251 -6.080 -13.509 1.00 64.94 98 PRO A C 1
ATOM 779 O O . PRO A 1 98 ? 13.305 -6.572 -14.638 1.00 64.94 98 PRO A O 1
ATOM 782 N N . ASP A 1 99 ? 12.590 -6.649 -12.502 1.00 74.25 99 ASP A N 1
ATOM 783 C CA . ASP A 1 99 ? 11.738 -7.815 -12.713 1.00 74.25 99 ASP A CA 1
ATOM 784 C C . ASP A 1 99 ? 10.368 -7.324 -13.190 1.00 74.25 99 ASP A C 1
ATOM 786 O O . ASP A 1 99 ? 9.455 -7.065 -12.403 1.00 74.25 99 ASP A O 1
ATOM 790 N N . ILE A 1 100 ? 10.276 -7.041 -14.493 1.00 75.19 100 ILE A N 1
ATOM 791 C CA . ILE A 1 100 ? 9.014 -6.694 -15.150 1.00 75.19 100 ILE A CA 1
ATOM 792 C C . ILE A 1 100 ? 8.306 -8.006 -15.473 1.00 75.19 100 ILE A C 1
ATOM 794 O O . ILE A 1 100 ? 8.661 -8.699 -16.427 1.00 75.19 100 ILE A O 1
ATOM 798 N N . LEU A 1 101 ? 7.291 -8.318 -14.674 1.00 76.00 101 LEU A N 1
ATOM 799 C CA . LEU A 1 101 ? 6.525 -9.559 -14.743 1.00 76.00 101 LEU A CA 1
ATOM 800 C C . LEU A 1 101 ? 5.471 -9.534 -15.858 1.00 76.00 101 LEU A C 1
ATOM 802 O O . LEU A 1 101 ? 4.970 -10.584 -16.258 1.00 76.00 101 LEU A O 1
ATOM 806 N N . VAL A 1 102 ? 5.137 -8.345 -16.376 1.00 80.94 102 VAL A N 1
ATOM 807 C CA . VAL A 1 102 ? 4.102 -8.150 -17.400 1.00 80.94 102 VAL A CA 1
ATOM 808 C C . VAL A 1 102 ? 4.609 -7.270 -18.542 1.00 80.94 102 VAL A C 1
ATOM 810 O O . VAL A 1 102 ? 5.162 -6.196 -18.323 1.00 80.94 102 VAL A O 1
ATOM 813 N N . SER A 1 103 ? 4.367 -7.696 -19.785 1.00 83.06 103 SER A N 1
ATOM 814 C CA . SER A 1 103 ? 4.635 -6.902 -20.990 1.00 83.06 103 SER A CA 1
ATOM 815 C C . SER A 1 103 ? 3.320 -6.371 -21.565 1.00 83.06 103 SER A C 1
ATOM 817 O O . SER A 1 103 ? 2.482 -7.139 -22.036 1.00 83.06 103 SER A O 1
ATOM 819 N N . ASN A 1 104 ? 3.125 -5.053 -21.487 1.00 87.75 104 ASN A N 1
ATOM 820 C CA . ASN A 1 104 ? 1.996 -4.330 -22.071 1.00 87.75 104 ASN A CA 1
ATOM 821 C C . ASN A 1 104 ? 2.415 -2.892 -22.450 1.00 87.75 104 ASN A C 1
ATOM 823 O O . ASN A 1 104 ? 3.533 -2.461 -22.162 1.00 87.75 104 ASN A O 1
ATOM 827 N N . GLU A 1 105 ? 1.514 -2.128 -23.076 1.00 90.06 105 GLU A N 1
ATOM 828 C CA . GLU A 1 105 ? 1.810 -0.757 -23.521 1.00 90.06 105 GLU A CA 1
ATOM 829 C C . GLU A 1 105 ? 2.206 0.175 -22.361 1.00 90.06 105 GLU A C 1
ATOM 831 O O . GLU A 1 105 ? 3.079 1.036 -22.513 1.00 90.06 105 GLU A O 1
ATOM 836 N N . THR A 1 106 ? 1.600 0.001 -21.184 1.00 89.81 106 THR A N 1
ATOM 837 C CA . THR A 1 106 ? 1.942 0.777 -19.986 1.00 89.81 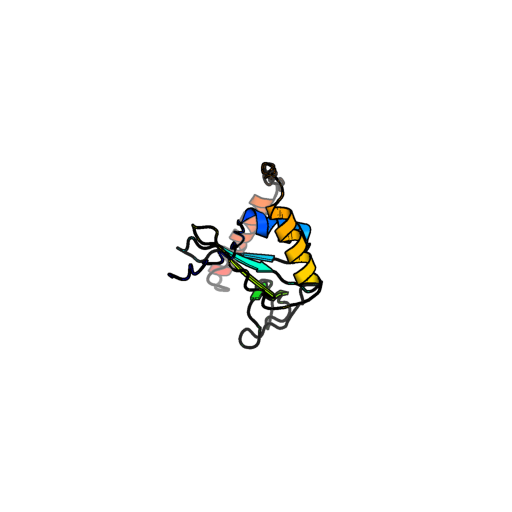106 THR A CA 1
ATOM 838 C C . THR A 1 106 ? 3.340 0.429 -19.471 1.00 89.81 106 THR A C 1
ATOM 840 O O . THR A 1 106 ? 4.089 1.342 -19.123 1.00 89.81 106 THR A O 1
ATOM 843 N N . ALA A 1 107 ? 3.742 -0.842 -19.512 1.00 90.50 107 ALA A N 1
ATOM 844 C CA . ALA A 1 107 ? 5.094 -1.288 -19.186 1.00 90.50 107 ALA A CA 1
ATOM 845 C C . ALA A 1 107 ? 6.129 -0.682 -20.151 1.00 90.50 107 ALA A C 1
ATOM 847 O O . ALA A 1 107 ? 7.159 -0.162 -19.718 1.00 90.50 107 ALA A O 1
ATOM 848 N N . ASP A 1 108 ? 5.829 -0.657 -21.454 1.00 90.56 108 ASP A N 1
ATOM 849 C CA . ASP A 1 108 ? 6.692 -0.040 -22.469 1.00 90.56 108 ASP A CA 1
ATOM 850 C C . ASP A 1 108 ? 6.775 1.483 -22.306 1.00 90.56 108 ASP A C 1
ATOM 852 O O . ASP A 1 108 ? 7.830 2.096 -22.501 1.00 90.56 108 ASP A O 1
ATOM 856 N N . ARG A 1 109 ? 5.662 2.129 -21.942 1.00 91.38 109 ARG A N 1
ATOM 857 C CA . ARG A 1 109 ? 5.626 3.557 -21.601 1.00 91.38 109 ARG A CA 1
ATOM 858 C C . ARG A 1 109 ? 6.478 3.838 -20.367 1.00 91.38 109 ARG A C 1
ATOM 860 O O . ARG A 1 109 ? 7.301 4.751 -20.407 1.00 91.38 109 ARG A O 1
ATOM 867 N N . PHE A 1 110 ? 6.322 3.047 -19.310 1.00 91.50 110 PHE A N 1
ATOM 868 C CA . PHE A 1 110 ? 7.105 3.167 -18.086 1.00 91.50 110 PHE A CA 1
ATOM 869 C C . PHE A 1 110 ? 8.602 3.001 -18.365 1.00 91.50 110 PHE A C 1
ATOM 871 O O . PHE A 1 110 ? 9.385 3.855 -17.956 1.00 91.50 110 PHE A O 1
ATOM 878 N N . ARG A 1 111 ? 9.005 1.976 -19.131 1.00 89.81 111 ARG A N 1
ATOM 879 C CA . ARG A 1 111 ? 10.411 1.748 -19.504 1.00 89.81 111 ARG A CA 1
ATOM 880 C C . ARG A 1 111 ? 10.997 2.926 -20.283 1.00 89.81 111 ARG A C 1
ATOM 882 O O . ARG A 1 111 ? 12.064 3.410 -19.925 1.00 89.81 111 ARG A O 1
ATOM 889 N N . ARG A 1 112 ? 10.270 3.464 -21.271 1.00 91.00 112 ARG A N 1
ATOM 890 C CA . ARG A 1 112 ? 10.706 4.663 -22.013 1.00 91.00 112 ARG A CA 1
ATOM 891 C C . ARG A 1 112 ? 10.897 5.880 -21.108 1.00 91.00 112 ARG A C 1
ATOM 893 O O . ARG A 1 112 ? 11.863 6.618 -21.280 1.00 91.00 112 ARG A O 1
ATOM 900 N N . ILE A 1 113 ? 9.984 6.104 -20.161 1.00 91.50 113 ILE A N 1
ATOM 901 C CA . ILE A 1 113 ? 10.101 7.200 -19.188 1.00 91.50 113 ILE A CA 1
ATOM 902 C C . ILE A 1 113 ? 11.307 6.965 -18.278 1.00 91.50 113 ILE A C 1
ATOM 904 O O . ILE A 1 113 ? 12.083 7.890 -18.059 1.00 91.50 113 ILE A O 1
ATOM 908 N N . LEU A 1 114 ? 11.486 5.742 -17.780 1.00 89.62 114 LEU A N 1
ATOM 909 C CA . LEU A 1 114 ? 12.601 5.384 -16.913 1.00 89.62 114 LEU A CA 1
ATOM 910 C C . LEU A 1 114 ? 13.949 5.620 -17.606 1.00 89.62 114 LEU A C 1
ATOM 912 O O . LEU A 1 114 ? 14.804 6.304 -17.045 1.00 89.62 114 LEU A O 1
ATOM 916 N N . ASP A 1 115 ? 14.110 5.148 -18.840 1.00 89.56 115 ASP A N 1
ATOM 917 C CA . ASP A 1 115 ? 15.329 5.365 -19.622 1.00 89.56 115 ASP A CA 1
ATOM 918 C C . ASP A 1 115 ? 15.564 6.860 -19.893 1.00 89.56 115 ASP A C 1
ATOM 920 O O . ASP A 1 115 ? 16.686 7.353 -19.767 1.00 89.56 115 ASP A O 1
ATOM 924 N N . ALA A 1 116 ? 14.503 7.624 -20.178 1.00 90.38 116 ALA A N 1
ATOM 925 C CA . ALA A 1 116 ? 14.607 9.070 -20.338 1.00 90.38 116 ALA A CA 1
ATOM 926 C C . ALA A 1 116 ? 15.048 9.763 -19.039 1.00 90.38 116 ALA A C 1
ATOM 928 O O . ALA A 1 116 ? 15.913 10.635 -19.086 1.00 90.38 116 ALA A O 1
ATOM 929 N N . VAL A 1 117 ? 14.495 9.378 -17.884 1.00 88.81 117 VAL A N 1
ATOM 930 C CA . VAL A 1 117 ? 14.844 9.943 -16.570 1.00 88.81 117 VAL A CA 1
ATOM 931 C C . VAL A 1 117 ? 16.313 9.695 -16.227 1.00 88.81 117 VAL A C 1
ATOM 933 O O . VAL A 1 117 ? 16.967 10.620 -15.758 1.00 88.81 117 VAL A O 1
ATOM 936 N N . VAL A 1 118 ? 16.856 8.511 -16.527 1.00 85.88 118 VAL A N 1
ATOM 937 C CA . VAL A 1 118 ? 18.281 8.190 -16.303 1.00 85.88 118 VAL A CA 1
ATOM 938 C C . VAL A 1 118 ? 19.214 9.126 -17.073 1.00 85.88 118 VAL A C 1
ATOM 940 O O . VAL A 1 118 ? 20.299 9.454 -16.602 1.00 85.88 118 VAL A O 1
ATOM 943 N N . THR A 1 119 ? 18.805 9.566 -18.264 1.00 85.81 119 THR A N 1
ATOM 944 C CA . THR A 1 119 ? 19.617 10.469 -19.097 1.00 85.81 119 THR A CA 1
ATOM 945 C C . THR A 1 119 ? 19.480 11.946 -18.728 1.00 85.81 119 THR A C 1
ATOM 947 O O . THR A 1 119 ? 20.227 12.778 -19.250 1.00 85.81 119 THR A O 1
ATOM 950 N N . ARG A 1 120 ? 18.532 12.307 -17.851 1.00 83.38 120 ARG A N 1
ATOM 951 C CA . ARG A 1 120 ? 18.325 13.701 -17.446 1.00 83.38 120 ARG A CA 1
ATOM 952 C C . ARG A 1 120 ? 19.351 14.106 -16.383 1.00 83.38 120 ARG A C 1
ATOM 954 O O . ARG A 1 120 ? 19.650 13.320 -15.489 1.00 83.38 120 ARG A O 1
ATOM 961 N N . PRO A 1 121 ? 19.858 15.349 -16.428 1.00 72.94 121 PRO A N 1
ATOM 962 C CA . PRO A 1 121 ? 20.642 15.884 -15.324 1.00 72.94 121 PRO A CA 1
ATOM 963 C C . PRO A 1 121 ? 19.781 15.928 -14.054 1.00 72.94 121 PRO A C 1
ATOM 965 O O . PRO A 1 121 ? 18.621 16.344 -14.112 1.00 72.94 121 PRO A O 1
ATOM 968 N N . GLU A 1 122 ? 20.345 15.501 -12.920 1.00 68.94 122 GLU A N 1
ATOM 969 C CA . GLU A 1 122 ? 19.658 15.533 -11.626 1.00 68.94 122 GLU A CA 1
ATOM 970 C C . GLU A 1 122 ? 19.160 16.953 -11.332 1.00 68.94 122 GLU A C 1
ATOM 972 O O . GLU A 1 122 ? 19.941 17.895 -11.176 1.00 68.94 122 GLU A O 1
ATOM 977 N N . ILE A 1 123 ? 17.838 17.117 -11.260 1.00 64.38 123 ILE A N 1
ATOM 978 C CA . ILE A 1 123 ? 17.240 18.362 -10.787 1.00 64.38 123 ILE A CA 1
ATOM 979 C C . ILE A 1 123 ? 17.316 18.325 -9.257 1.00 64.38 123 ILE A C 1
ATOM 981 O O . ILE A 1 123 ? 16.835 17.356 -8.662 1.00 64.38 123 ILE A O 1
ATOM 985 N N . PRO A 1 124 ? 17.880 19.355 -8.598 1.00 65.56 124 PRO A N 1
ATOM 986 C CA . PRO A 1 124 ? 17.894 19.428 -7.146 1.00 65.56 124 PRO A CA 1
ATOM 987 C C . PRO A 1 124 ? 16.478 19.249 -6.603 1.00 65.56 124 PRO A C 1
ATOM 989 O O . PRO A 1 124 ? 15.551 19.942 -7.033 1.00 65.56 124 PRO A O 1
ATOM 992 N N . ALA A 1 125 ? 16.308 18.313 -5.667 1.00 68.25 125 ALA A N 1
ATOM 993 C CA . ALA A 1 125 ? 15.028 18.110 -5.010 1.00 68.25 125 ALA A CA 1
ATOM 994 C C . ALA A 1 125 ? 14.565 19.440 -4.403 1.00 68.25 125 ALA A C 1
ATOM 996 O O . ALA A 1 125 ? 15.262 20.033 -3.577 1.00 68.25 125 ALA A O 1
ATOM 997 N N . GLN A 1 126 ? 13.395 19.923 -4.824 1.00 65.06 126 GLN A N 1
ATOM 998 C CA . GLN A 1 126 ? 12.782 21.053 -4.144 1.00 65.06 126 GLN A CA 1
ATOM 999 C C . GLN A 1 126 ? 12.397 20.605 -2.728 1.00 65.06 126 GLN A C 1
ATOM 1001 O O . GLN A 1 126 ? 11.882 19.491 -2.573 1.00 65.06 126 GLN A O 1
ATOM 1006 N N . PRO A 1 127 ? 12.636 21.433 -1.695 1.00 72.00 127 PRO A N 1
ATOM 1007 C CA . PRO A 1 127 ? 12.168 21.132 -0.353 1.00 72.00 127 PRO A CA 1
ATOM 1008 C C . PRO A 1 127 ? 10.664 20.872 -0.405 1.00 72.00 127 PRO A C 1
ATOM 1010 O O . PRO A 1 127 ? 9.909 21.699 -0.919 1.00 72.00 127 PRO A O 1
ATOM 1013 N N . LEU A 1 128 ? 10.228 19.719 0.104 1.00 73.31 128 LEU A N 1
ATOM 1014 C CA . LEU A 1 128 ? 8.802 19.488 0.283 1.00 73.31 128 LEU A CA 1
ATOM 1015 C C . LEU A 1 128 ? 8.269 20.556 1.248 1.00 73.31 128 LEU A C 1
ATOM 1017 O O . LEU A 1 128 ? 8.940 20.856 2.242 1.00 73.31 128 LEU A O 1
ATOM 1021 N N . PRO A 1 129 ? 7.091 21.143 0.981 1.00 76.62 129 PRO A N 1
ATOM 1022 C CA . PRO A 1 129 ? 6.457 22.007 1.958 1.00 76.62 129 PRO A CA 1
ATOM 1023 C C . PRO A 1 129 ? 6.262 21.205 3.246 1.00 76.62 129 PRO A C 1
ATOM 1025 O O . PRO A 1 129 ? 5.740 20.088 3.221 1.00 76.62 129 PRO A O 1
ATOM 1028 N N . TYR A 1 130 ? 6.712 21.759 4.371 1.00 75.69 130 TYR A N 1
ATOM 1029 C CA . TYR A 1 130 ? 6.423 21.166 5.670 1.00 75.69 130 TYR A CA 1
ATOM 1030 C C . TYR A 1 130 ? 4.902 21.108 5.849 1.00 75.69 130 TYR A C 1
ATOM 1032 O O . TYR A 1 130 ? 4.230 22.103 5.540 1.00 75.69 130 TYR A O 1
ATOM 1040 N N . PRO A 1 131 ? 4.346 19.983 6.338 1.00 79.88 131 PRO A N 1
ATOM 1041 C CA . PRO A 1 131 ? 2.941 19.925 6.704 1.00 79.88 131 PRO A CA 1
ATOM 1042 C C . PRO A 1 131 ? 2.657 21.076 7.663 1.00 79.88 131 PRO A C 1
ATOM 1044 O O . PRO A 1 131 ? 3.270 21.179 8.724 1.00 79.88 131 PRO A O 1
ATOM 1047 N N . THR A 1 132 ? 1.783 21.990 7.261 1.00 77.06 132 THR A N 1
ATOM 1048 C CA . THR A 1 132 ? 1.364 23.078 8.137 1.00 77.06 132 THR A CA 1
ATOM 1049 C C . THR A 1 132 ? 0.310 22.499 9.065 1.00 77.06 132 THR A C 1
ATOM 1051 O O . THR A 1 132 ? -0.700 21.980 8.587 1.00 77.06 132 THR A O 1
ATOM 1054 N N . GLU A 1 133 ? 0.545 22.539 10.377 1.00 77.75 133 GLU A N 1
ATOM 1055 C CA . GLU A 1 133 ? -0.488 22.163 11.340 1.00 77.75 133 GLU A CA 1
ATOM 1056 C C . GLU A 1 133 ? -1.716 23.042 11.092 1.00 77.75 133 GLU A C 1
ATOM 1058 O O . GLU A 1 133 ? -1.640 24.270 11.153 1.00 77.75 133 GLU A O 1
ATOM 1063 N N . GLN A 1 134 ? -2.849 22.421 10.768 1.00 77.75 134 GLN A N 1
ATOM 1064 C CA . GLN A 1 134 ? -4.112 23.141 10.721 1.00 77.75 134 GLN A CA 1
ATOM 1065 C C . GLN A 1 134 ? -4.575 23.351 12.166 1.00 77.75 134 GLN A C 1
ATOM 1067 O O . GLN A 1 134 ? -4.839 22.362 12.857 1.00 77.75 134 GLN A O 1
ATOM 1072 N N . PRO A 1 135 ? -4.673 24.601 12.656 1.00 80.19 135 PRO A N 1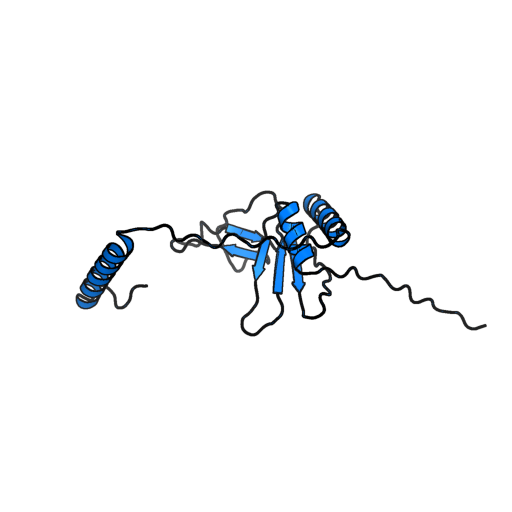
ATOM 1073 C CA . PRO A 1 135 ? -5.121 24.847 14.015 1.00 80.19 135 PRO A CA 1
ATOM 1074 C C . PRO A 1 135 ? -6.568 24.373 14.162 1.00 80.19 135 PRO A C 1
ATOM 1076 O O . PRO A 1 135 ? -7.486 24.916 13.550 1.00 80.19 135 PRO A O 1
ATOM 1079 N N . ASN A 1 136 ? -6.765 23.348 14.987 1.00 85.50 136 ASN A N 1
ATOM 1080 C CA . ASN A 1 136 ? -8.077 22.888 15.414 1.00 85.50 136 ASN A CA 1
ATOM 1081 C C . ASN A 1 136 ? -8.226 23.227 16.906 1.00 85.50 136 ASN A C 1
ATOM 1083 O O . ASN A 1 136 ? -7.776 22.444 17.747 1.00 85.50 136 ASN A O 1
ATOM 1087 N N . PRO A 1 137 ? -8.802 24.398 17.244 1.00 86.25 137 PRO A N 1
ATOM 1088 C CA . PRO A 1 137 ? -8.816 24.914 18.616 1.00 86.25 137 PRO A CA 1
ATOM 1089 C C . PRO A 1 137 ? -9.525 23.975 19.602 1.00 86.25 137 PRO A C 1
ATOM 1091 O O . PRO A 1 137 ? -9.180 23.951 20.780 1.00 86.25 137 PRO A O 1
ATOM 1094 N N . ASP A 1 138 ? -10.445 23.139 19.115 1.00 92.19 138 ASP A N 1
ATOM 1095 C CA . ASP A 1 138 ? -11.199 22.198 19.943 1.00 92.19 138 ASP A CA 1
ATOM 1096 C C . ASP A 1 138 ? -10.546 20.810 20.038 1.00 92.19 138 ASP A C 1
ATOM 1098 O O . ASP A 1 138 ? -11.048 19.951 20.765 1.00 92.19 138 ASP A O 1
ATOM 1102 N N . ALA A 1 139 ? -9.468 20.534 19.290 1.00 90.88 139 ALA A N 1
ATOM 1103 C CA . ALA A 1 139 ? -8.911 19.182 19.173 1.00 90.88 139 ALA A CA 1
ATOM 1104 C C . ALA A 1 139 ? -8.516 18.595 20.532 1.00 90.88 139 ALA A C 1
ATOM 1106 O O . ALA A 1 139 ? -8.840 17.445 20.830 1.00 90.88 139 ALA A O 1
ATOM 1107 N N . GLN A 1 140 ? -7.877 19.407 21.377 1.00 92.50 140 GLN A N 1
ATOM 1108 C CA . GLN A 1 140 ? -7.475 18.990 22.715 1.00 92.50 140 GLN A CA 1
ATOM 1109 C C . GLN A 1 140 ? -8.686 18.645 23.586 1.00 92.50 140 GLN A C 1
ATOM 1111 O O . GLN A 1 140 ? -8.703 17.592 24.222 1.00 92.50 140 GLN A O 1
ATOM 1116 N N . GLN A 1 141 ? -9.707 19.506 23.599 1.00 95.88 141 GLN A N 1
ATOM 1117 C CA . GLN A 1 141 ? -10.904 19.282 24.405 1.00 95.88 141 GLN A CA 1
ATOM 1118 C C . GLN A 1 141 ? -11.667 18.039 23.927 1.00 95.88 141 GLN A C 1
ATOM 1120 O O . GLN A 1 141 ? -12.027 17.197 24.746 1.00 95.88 141 GLN A O 1
ATOM 1125 N N . ARG A 1 142 ? -11.849 17.869 22.609 1.00 95.06 142 ARG A N 1
ATOM 1126 C CA . ARG A 1 142 ? -12.508 16.685 22.027 1.00 95.06 142 ARG A CA 1
ATOM 1127 C C . ARG A 1 142 ? -11.765 15.397 22.370 1.00 95.06 142 ARG A C 1
ATOM 1129 O O . ARG A 1 142 ? -12.399 14.422 22.767 1.00 95.06 142 ARG A O 1
ATOM 1136 N N . TYR A 1 143 ? -10.435 15.406 22.277 1.00 94.81 143 TYR A N 1
ATOM 1137 C CA . TYR A 1 143 ? -9.607 14.267 22.664 1.00 94.81 143 TYR A CA 1
ATOM 1138 C C . TYR A 1 143 ? -9.774 13.924 24.151 1.00 94.81 143 TYR A C 1
ATOM 1140 O O . TYR A 1 143 ? -10.043 12.777 24.496 1.00 94.81 143 TYR A O 1
ATOM 1148 N N . GLN A 1 144 ? -9.685 14.918 25.041 1.00 97.62 144 GLN A N 1
ATOM 1149 C CA . GLN A 1 144 ? -9.845 14.709 26.484 1.00 97.62 144 GLN A CA 1
ATOM 1150 C C . GLN A 1 144 ? -11.234 14.168 26.846 1.00 97.62 144 GLN A C 1
ATOM 1152 O O . GLN A 1 144 ? -11.335 13.258 27.670 1.00 97.62 144 GLN A O 1
ATOM 1157 N N . SER A 1 145 ? -12.294 14.681 26.215 1.00 97.62 145 SER A N 1
ATOM 1158 C CA . SER A 1 145 ? -13.656 14.172 26.401 1.00 97.62 145 SER A CA 1
ATOM 1159 C C . SER A 1 145 ? -13.793 12.719 25.941 1.00 97.62 145 SER A C 1
ATOM 1161 O O . SER A 1 145 ? -14.320 11.904 26.695 1.00 97.62 145 SER A O 1
ATOM 1163 N N . ALA A 1 146 ? -13.256 12.370 24.766 1.00 97.19 146 ALA A N 1
ATOM 1164 C CA . ALA A 1 146 ? -13.279 10.998 24.257 1.00 97.19 146 ALA A CA 1
ATOM 1165 C C . ALA A 1 146 ? -12.510 10.025 25.170 1.00 97.19 146 ALA A C 1
ATOM 1167 O O . ALA A 1 146 ? -12.988 8.928 25.460 1.00 97.19 146 ALA A O 1
ATOM 1168 N N . VAL A 1 147 ? -11.351 10.439 25.697 1.00 97.88 147 VAL A N 1
ATOM 1169 C CA . VAL A 1 147 ? -10.576 9.639 26.661 1.00 97.88 147 VAL A CA 1
ATOM 1170 C C . VAL A 1 147 ? -11.347 9.444 27.969 1.00 97.88 147 VAL A C 1
ATOM 1172 O O . VAL A 1 147 ? -11.387 8.334 28.500 1.00 97.88 147 VAL A O 1
ATOM 1175 N N . ALA A 1 148 ? -11.978 10.496 28.498 1.00 98.12 148 ALA A N 1
ATOM 1176 C CA . ALA A 1 148 ? -12.761 10.407 29.731 1.00 98.12 148 ALA A CA 1
ATOM 1177 C C . ALA A 1 148 ? -13.966 9.460 29.585 1.00 98.12 148 ALA A C 1
ATOM 1179 O O . ALA A 1 148 ? -14.240 8.656 30.484 1.00 98.12 148 ALA A O 1
ATOM 1180 N N . GLU A 1 149 ? -14.652 9.514 28.442 1.00 98.19 149 GLU A N 1
ATOM 1181 C CA . GLU A 1 149 ? -15.729 8.586 28.099 1.00 98.19 149 GLU A CA 1
ATOM 1182 C C . GLU A 1 149 ? -15.211 7.143 28.021 1.00 98.19 149 GLU A C 1
ATOM 1184 O O . GLU A 1 149 ? -15.745 6.256 28.693 1.00 98.19 149 GLU A O 1
ATOM 1189 N N . ALA A 1 150 ? -14.120 6.912 27.287 1.00 97.81 150 ALA A N 1
ATOM 1190 C CA . ALA A 1 150 ? -13.504 5.597 27.155 1.00 97.81 150 ALA A CA 1
ATOM 1191 C C . ALA A 1 150 ? -13.129 4.986 28.515 1.00 97.81 150 ALA A C 1
ATOM 1193 O O . ALA A 1 150 ? -13.473 3.839 28.797 1.00 97.81 150 ALA A O 1
ATOM 1194 N N . VAL A 1 151 ? -12.486 5.759 29.399 1.00 98.06 151 VAL A N 1
ATOM 1195 C CA . VAL A 1 151 ? -12.119 5.306 30.752 1.00 98.06 151 VAL A CA 1
ATOM 1196 C C . VAL A 1 151 ? -13.355 4.967 31.587 1.00 98.06 151 VAL A C 1
ATOM 1198 O O . VAL A 1 151 ? -13.328 4.012 32.365 1.00 98.06 151 VAL A O 1
ATOM 1201 N N . THR A 1 152 ? -14.442 5.726 31.439 1.00 98.44 152 THR A N 1
ATOM 1202 C CA . THR A 1 152 ? -15.701 5.460 32.147 1.00 98.44 152 THR A CA 1
ATOM 1203 C C . THR A 1 152 ? -16.283 4.111 31.732 1.00 98.44 152 THR A C 1
ATOM 1205 O O . THR A 1 152 ? -16.546 3.271 32.595 1.00 98.44 152 THR A O 1
ATOM 1208 N N . ARG A 1 153 ? -16.376 3.860 30.423 1.00 98.38 153 ARG A N 1
ATOM 1209 C CA . ARG A 1 153 ? -16.871 2.592 29.861 1.00 98.38 153 ARG A CA 1
ATOM 1210 C C . ARG A 1 153 ? -15.957 1.410 30.203 1.00 98.38 153 ARG A C 1
ATOM 1212 O O . ARG A 1 153 ? -16.438 0.317 30.501 1.00 98.38 153 ARG A O 1
ATOM 1219 N N . MET A 1 154 ? -14.642 1.638 30.289 1.00 97.94 154 MET A N 1
ATOM 1220 C CA . MET A 1 154 ? -13.689 0.639 30.790 1.00 97.94 154 MET A CA 1
ATOM 1221 C C . MET A 1 154 ? -13.942 0.264 32.253 1.00 97.94 154 MET A C 1
ATOM 1223 O O . MET A 1 154 ? -13.940 -0.916 32.599 1.00 97.94 154 MET A O 1
ATOM 1227 N N . LYS A 1 155 ? -14.192 1.251 33.125 1.00 97.69 155 LYS A N 1
ATOM 1228 C CA . LYS A 1 155 ? -14.504 1.011 34.547 1.00 97.69 155 LYS A CA 1
ATOM 1229 C C . LYS A 1 155 ? -15.838 0.291 34.745 1.00 97.69 155 LYS A C 1
ATOM 1231 O O . LYS A 1 155 ? -15.983 -0.443 35.716 1.00 97.69 155 LYS A O 1
ATOM 1236 N N . GLN A 1 156 ? -16.787 0.484 33.831 1.00 98.12 156 GLN A N 1
ATOM 1237 C CA . GLN A 1 156 ? -18.070 -0.226 33.802 1.00 98.12 156 GLN A CA 1
ATOM 1238 C C . GLN A 1 156 ? -17.952 -1.659 33.258 1.00 98.12 156 GLN A C 1
ATOM 1240 O O . GLN A 1 156 ? -18.911 -2.422 33.333 1.00 98.12 156 GLN A O 1
ATOM 1245 N N . GLY A 1 157 ? -16.778 -2.049 32.752 1.00 97.44 157 GLY A N 1
ATOM 1246 C CA . GLY A 1 157 ? -16.512 -3.396 32.257 1.00 97.44 157 GLY A CA 1
ATOM 1247 C C . GLY A 1 157 ? -16.959 -3.649 30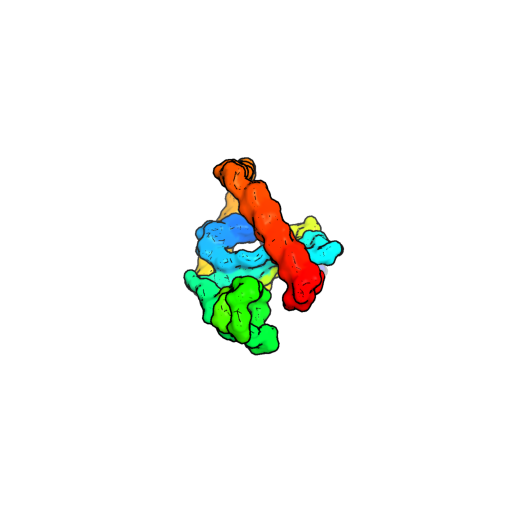.81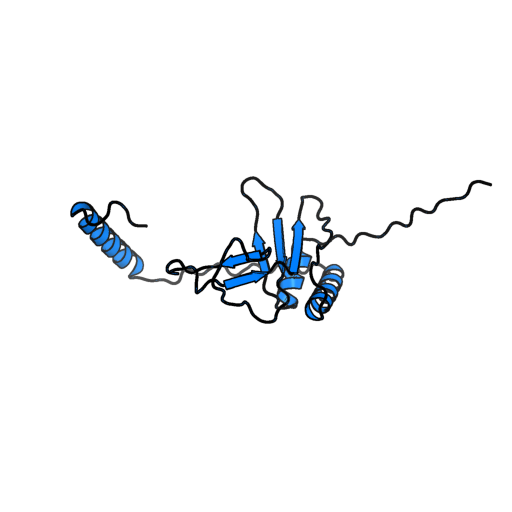7 1.00 97.44 157 GLY A C 1
ATOM 1248 O O . GLY A 1 157 ? -16.928 -4.800 30.393 1.00 97.44 157 GLY A O 1
ATOM 1249 N N . GLU A 1 158 ? -17.335 -2.616 30.052 1.00 98.12 158 GLU A N 1
ATOM 1250 C CA . GLU A 1 158 ? -17.761 -2.779 28.652 1.00 98.12 158 GLU A CA 1
ATOM 1251 C C . GLU A 1 158 ? -16.620 -3.265 27.748 1.00 98.12 158 GLU A C 1
ATOM 1253 O O . GLU A 1 158 ? -16.827 -4.061 26.835 1.00 98.12 158 GLU A O 1
ATOM 1258 N N . PHE A 1 159 ? -15.398 -2.802 28.012 1.00 96.94 159 PHE A N 1
ATOM 1259 C CA . PHE A 1 159 ? -14.178 -3.252 27.348 1.00 96.94 159 PHE A CA 1
ATOM 1260 C C . PHE A 1 159 ? -12.959 -2.988 28.235 1.00 96.94 159 PHE A C 1
ATOM 1262 O O . PHE A 1 159 ? -13.005 -2.209 29.182 1.00 96.94 159 PHE A O 1
ATOM 1269 N N . ARG A 1 160 ? -11.835 -3.650 27.940 1.00 96.00 160 ARG A N 1
ATOM 1270 C CA . ARG A 1 160 ? -10.602 -3.545 28.748 1.00 96.00 160 ARG A CA 1
ATOM 1271 C C . ARG A 1 160 ? -9.584 -2.545 28.208 1.00 96.00 160 ARG A C 1
ATOM 1273 O O . ARG A 1 160 ? -8.695 -2.135 28.947 1.00 96.00 160 ARG A O 1
ATOM 1280 N N . LYS A 1 161 ? -9.666 -2.207 26.922 1.00 96.00 161 LYS A N 1
ATOM 1281 C CA . LYS A 1 161 ? -8.751 -1.298 26.226 1.00 96.00 161 LYS A CA 1
ATOM 1282 C C . LYS A 1 161 ? -9.423 -0.778 24.957 1.00 96.00 161 LYS A C 1
ATOM 1284 O O . LYS A 1 161 ? -10.143 -1.529 24.307 1.00 96.00 161 LYS A O 1
ATOM 1289 N N . VAL A 1 162 ? -9.131 0.469 24.609 1.00 94.38 162 VAL A N 1
ATOM 1290 C CA . VAL A 1 162 ? -9.422 1.090 23.313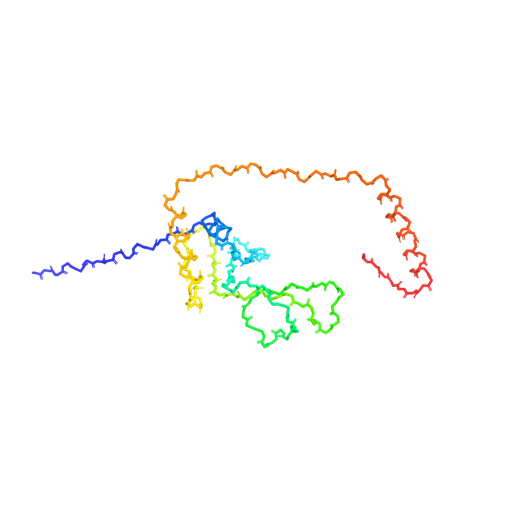 1.00 94.38 162 VAL A CA 1
ATOM 1291 C C . VAL A 1 162 ? -8.159 1.820 22.842 1.00 94.38 162 VAL A C 1
ATOM 1293 O O . VAL A 1 162 ? -7.316 2.169 23.676 1.00 94.38 162 VAL A O 1
ATOM 1296 N N . VAL A 1 163 ? -7.987 1.944 21.526 1.00 92.06 163 VAL A N 1
ATOM 1297 C CA . VAL A 1 163 ? -6.889 2.680 20.879 1.00 92.06 163 VAL A CA 1
ATOM 1298 C C . VAL A 1 163 ? -7.458 3.947 20.270 1.00 92.06 163 VAL A C 1
ATOM 1300 O O . VAL A 1 163 ? -8.540 3.834 19.654 1.00 92.06 163 VAL A O 1
#

pLDDT: mean 83.22, std 15.26, range [34.44, 98.44]

Radius of gyration: 23.62 Å; chains: 1; bounding box: 65×42×68 Å